Protein AF-A0A2A5M9M3-F1 (afdb_monomer_lite)

Secondary structure (DSSP, 8-state):
-HHHHHHHHTT--HHHHHHHHHHHHHHHHHHHHTTTTTT---SEETTEEHHHHHHHHTTT---HHHHHHHHHHHHTTTS----

Radius of gyration: 14.5 Å; chains: 1; bounding box: 30×22×48 Å

Foldseek 3Di:
DVVLVVCVVVPHPSVVVLQLVLLVVLVVVLCVVCCVVVVRDDQAQPNHGLVVQSVVCSVPDRDSVVSNVSSVVSVCNRDPDPD

pLDDT: mean 83.97, std 13.59, range [35.59, 96.06]

Sequence (83 aa):
SVYFTLAIKCGLNLNSLYQIYIGKNVLNAFRQDHGYKNGTYIKNWNGKEDNEVLNEILKTEIDYEKIYNHLEEEYKKVSPCKF

Structure (mmCIF, N/CA/C/O backbone):
data_AF-A0A2A5M9M3-F1
#
_entry.id   AF-A0A2A5M9M3-F1
#
loop_
_atom_site.group_PDB
_atom_site.id
_atom_site.type_symbol
_atom_site.label_atom_id
_atom_site.label_alt_id
_atom_site.label_comp_id
_atom_site.label_asym_id
_atom_site.label_entity_id
_atom_site.label_seq_id
_atom_site.pdbx_PDB_ins_code
_atom_site.Cartn_x
_atom_site.Cartn_y
_atom_site.Cartn_z
_atom_site.occupancy
_atom_site.B_iso_or_equiv
_atom_site.auth_seq_id
_atom_site.auth_comp_id
_atom_site.auth_asym_id
_atom_site.auth_atom_id
_atom_site.pdbx_PDB_model_num
ATOM 1 N N . SER A 1 1 ? -3.123 -8.681 -20.059 1.00 58.75 1 SER A N 1
ATOM 2 C CA . SER A 1 1 ? -3.812 -7.375 -19.995 1.00 58.75 1 SER A CA 1
ATOM 3 C C . SER A 1 1 ? -3.274 -6.475 -21.101 1.00 58.75 1 SER A C 1
ATOM 5 O O . SER A 1 1 ? -2.069 -6.256 -21.153 1.00 58.75 1 SER A O 1
ATOM 7 N N . VAL A 1 2 ? -4.146 -6.001 -22.000 1.00 70.12 2 VAL A N 1
ATOM 8 C CA . VAL A 1 2 ? -3.810 -5.155 -23.173 1.00 70.12 2 VAL A CA 1
ATOM 9 C C . VAL A 1 2 ? -3.145 -3.831 -22.765 1.00 70.12 2 VAL A C 1
ATOM 11 O O . VAL A 1 2 ? -2.335 -3.283 -23.507 1.00 70.12 2 VAL A O 1
ATOM 14 N N . TYR A 1 3 ? -3.430 -3.363 -21.548 1.00 66.31 3 TYR A N 1
ATOM 15 C CA . TYR A 1 3 ? -2.870 -2.146 -20.969 1.00 66.31 3 TYR A CA 1
ATOM 16 C C . TYR A 1 3 ? -1.335 -2.163 -20.896 1.00 66.31 3 TYR A C 1
ATOM 18 O O . TYR A 1 3 ? -0.691 -1.217 -21.344 1.00 66.31 3 TYR A O 1
ATOM 26 N N . PHE A 1 4 ? -0.736 -3.261 -20.414 1.00 64.19 4 PHE A N 1
ATOM 27 C CA . PHE A 1 4 ? 0.725 -3.375 -20.339 1.00 64.19 4 PHE A CA 1
ATOM 28 C C . PHE A 1 4 ? 1.347 -3.405 -21.726 1.00 64.19 4 PHE A C 1
ATOM 30 O O . PHE A 1 4 ? 2.315 -2.701 -21.969 1.00 64.19 4 PHE A O 1
ATOM 37 N N . THR A 1 5 ? 0.756 -4.147 -22.664 1.00 65.31 5 THR A N 1
ATOM 38 C CA . THR A 1 5 ? 1.238 -4.205 -24.049 1.00 65.31 5 THR A CA 1
ATOM 39 C C . THR A 1 5 ? 1.238 -2.830 -24.719 1.00 65.31 5 THR A C 1
ATOM 41 O O . THR A 1 5 ? 2.170 -2.516 -25.457 1.00 65.31 5 THR A O 1
ATOM 44 N N . LEU A 1 6 ? 0.233 -1.992 -24.449 1.00 71.38 6 LEU A N 1
ATOM 45 C CA . LEU A 1 6 ? 0.194 -0.615 -24.942 1.00 71.38 6 LEU A CA 1
ATOM 46 C C . LEU A 1 6 ? 1.254 0.260 -24.259 1.00 71.38 6 LEU A C 1
ATOM 48 O O . LEU A 1 6 ? 1.964 0.992 -24.940 1.00 71.38 6 LEU A O 1
ATOM 52 N N . ALA A 1 7 ? 1.422 0.134 -22.941 1.00 67.19 7 ALA A N 1
ATOM 53 C CA . ALA A 1 7 ? 2.454 0.860 -22.207 1.00 67.19 7 ALA A CA 1
ATOM 54 C C . ALA A 1 7 ? 3.878 0.523 -22.682 1.00 67.19 7 ALA A C 1
ATOM 56 O O . ALA A 1 7 ? 4.694 1.434 -22.815 1.00 67.19 7 ALA A O 1
ATOM 57 N N . ILE A 1 8 ? 4.146 -0.752 -23.016 1.00 65.81 8 ILE A N 1
ATOM 58 C CA . ILE A 1 8 ? 5.412 -1.187 -23.633 1.00 65.81 8 ILE A CA 1
ATOM 59 C C . ILE A 1 8 ? 5.648 -0.406 -24.925 1.00 65.81 8 ILE A C 1
ATOM 61 O O . ILE A 1 8 ? 6.724 0.144 -25.148 1.00 65.81 8 ILE A O 1
ATOM 65 N N . LYS A 1 9 ? 4.622 -0.354 -25.780 1.00 68.69 9 LYS A N 1
ATOM 66 C CA . LYS A 1 9 ? 4.700 0.274 -27.102 1.00 68.69 9 LYS A CA 1
ATOM 67 C C . LYS A 1 9 ? 4.860 1.794 -27.045 1.00 68.69 9 LYS A C 1
ATOM 69 O O . LYS A 1 9 ? 5.430 2.359 -27.970 1.00 68.69 9 LYS A O 1
ATOM 74 N N . CYS A 1 10 ? 4.401 2.443 -25.977 1.00 72.50 10 CYS A N 1
ATOM 75 C CA . CYS A 1 10 ? 4.517 3.892 -25.791 1.00 72.50 10 CYS A CA 1
ATOM 76 C C . CYS A 1 10 ? 5.857 4.346 -25.179 1.00 72.50 10 CYS A C 1
ATOM 78 O O . CYS A 1 10 ? 5.998 5.525 -24.867 1.00 72.50 10 CYS A O 1
ATOM 80 N N . GLY A 1 11 ? 6.830 3.448 -24.972 1.00 60.94 11 GLY A N 1
ATOM 81 C CA . GLY A 1 11 ? 8.141 3.813 -24.419 1.00 60.94 11 GLY A CA 1
ATOM 82 C C . GLY A 1 11 ? 8.113 4.207 -22.938 1.00 60.94 11 GLY A C 1
ATOM 83 O O . GLY A 1 11 ? 9.071 4.793 -22.437 1.00 60.94 11 GLY A O 1
ATOM 84 N N . LEU A 1 12 ? 7.029 3.887 -22.222 1.00 63.78 12 LEU A N 1
ATOM 85 C CA . LEU A 1 12 ? 6.988 4.007 -20.767 1.00 63.78 12 LEU A CA 1
ATOM 86 C C . LEU A 1 12 ? 7.996 3.028 -20.163 1.00 63.78 12 LEU A C 1
ATOM 88 O O . LEU A 1 12 ? 8.127 1.896 -20.633 1.00 63.78 12 LEU A O 1
ATOM 92 N N . ASN A 1 13 ? 8.680 3.444 -19.094 1.00 70.38 13 ASN A N 1
ATOM 93 C CA . ASN A 1 13 ? 9.514 2.534 -18.317 1.00 70.38 13 ASN A CA 1
ATOM 94 C C . ASN A 1 13 ? 8.608 1.484 -17.660 1.00 70.38 13 ASN A C 1
ATOM 96 O O . ASN A 1 13 ? 8.024 1.693 -16.597 1.00 70.38 13 ASN A O 1
ATOM 100 N N . LEU A 1 14 ? 8.450 0.365 -18.357 1.00 65.50 14 LEU A N 1
ATOM 101 C CA . LEU A 1 14 ? 7.569 -0.736 -18.000 1.00 65.50 14 LEU A CA 1
ATOM 102 C C . LEU A 1 14 ? 7.801 -1.267 -16.612 1.00 65.50 14 LEU A C 1
ATOM 104 O O . LEU A 1 14 ? 6.841 -1.644 -15.955 1.00 65.50 14 LEU A O 1
ATOM 108 N N . ASN A 1 15 ? 9.057 -1.279 -16.181 1.00 67.19 15 ASN A N 1
ATOM 109 C CA . ASN A 1 15 ? 9.407 -1.737 -14.853 1.00 67.19 15 ASN A CA 1
ATOM 110 C C . ASN A 1 15 ? 8.767 -0.827 -13.806 1.00 67.19 15 ASN A C 1
ATOM 112 O O . ASN A 1 15 ? 8.104 -1.324 -12.905 1.00 67.19 15 ASN A O 1
ATOM 116 N N . SER A 1 16 ? 8.840 0.494 -13.980 1.00 70.00 16 SER A N 1
ATOM 117 C CA . SER A 1 16 ? 8.197 1.451 -13.073 1.00 70.00 16 SER A CA 1
ATOM 118 C C . SER A 1 16 ? 6.668 1.360 -13.110 1.00 70.00 16 SER A C 1
ATOM 120 O O . SER A 1 16 ? 6.021 1.382 -12.066 1.00 70.00 16 SER A O 1
ATOM 122 N N . LEU A 1 17 ? 6.068 1.208 -14.295 1.00 75.31 17 LEU A N 1
ATOM 123 C CA . LEU A 1 17 ? 4.612 1.063 -14.408 1.00 75.31 17 LEU A CA 1
ATOM 124 C C . LEU A 1 17 ? 4.119 -0.253 -13.789 1.00 75.31 17 LEU A C 1
ATOM 126 O O . LEU A 1 17 ? 3.096 -0.277 -13.106 1.00 75.31 17 LEU A O 1
ATOM 130 N N . TYR A 1 18 ? 4.852 -1.341 -14.021 1.00 74.00 18 TYR A N 1
ATOM 131 C CA . TYR A 1 18 ? 4.568 -2.654 -13.460 1.00 74.00 18 TYR A CA 1
ATOM 132 C C . TYR A 1 18 ? 4.688 -2.636 -11.932 1.00 74.00 18 TYR A C 1
ATOM 134 O O . TYR A 1 18 ? 3.787 -3.120 -11.254 1.00 74.00 18 TYR A O 1
ATOM 142 N N . GLN A 1 19 ? 5.722 -1.991 -11.386 1.00 76.94 19 GLN A N 1
ATOM 143 C CA . GLN A 1 19 ? 5.922 -1.825 -9.942 1.00 76.94 19 GLN A CA 1
ATOM 144 C C . GLN A 1 19 ? 4.768 -1.066 -9.280 1.00 76.94 19 GLN A C 1
ATOM 146 O O . GLN A 1 19 ? 4.186 -1.550 -8.311 1.00 76.94 19 GLN A O 1
ATOM 151 N N . ILE A 1 20 ? 4.383 0.087 -9.837 1.00 80.00 20 ILE A N 1
ATOM 152 C CA . ILE A 1 20 ? 3.263 0.884 -9.316 1.00 80.00 20 ILE A CA 1
ATOM 153 C C . ILE A 1 20 ? 1.961 0.083 -9.385 1.00 80.00 20 ILE A C 1
ATOM 155 O O . ILE A 1 20 ? 1.163 0.099 -8.446 1.00 80.00 20 ILE A O 1
ATOM 159 N N . TYR A 1 21 ? 1.740 -0.641 -10.484 1.00 85.38 21 TYR A N 1
ATOM 160 C CA . TYR A 1 21 ? 0.542 -1.452 -10.649 1.00 85.38 21 TYR A CA 1
ATOM 161 C C . TYR A 1 21 ? 0.472 -2.594 -9.633 1.00 85.38 21 TYR A C 1
ATOM 163 O O . TYR A 1 21 ? -0.568 -2.778 -8.998 1.00 85.38 21 TYR A O 1
ATOM 171 N N . ILE A 1 22 ? 1.556 -3.356 -9.468 1.00 85.44 22 ILE A N 1
ATOM 172 C CA . ILE A 1 22 ? 1.615 -4.454 -8.499 1.00 85.44 22 ILE A CA 1
ATOM 173 C C . ILE A 1 22 ? 1.418 -3.908 -7.090 1.00 85.44 22 ILE A C 1
ATOM 175 O O . ILE A 1 22 ? 0.511 -4.365 -6.399 1.00 85.44 22 ILE A O 1
ATOM 179 N N . GLY A 1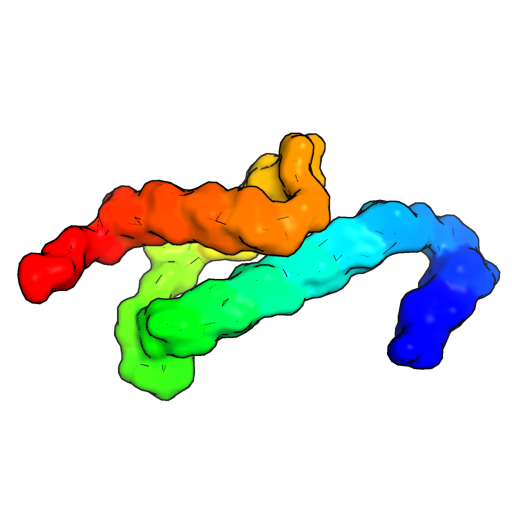 23 ? 2.158 -2.867 -6.704 1.00 89.62 23 GLY A N 1
ATOM 180 C CA . GLY A 1 23 ? 2.017 -2.251 -5.388 1.00 89.62 23 GLY A CA 1
ATOM 181 C C . GLY A 1 23 ? 0.594 -1.774 -5.106 1.00 89.62 23 GLY A C 1
ATOM 182 O O . GLY A 1 23 ? 0.053 -2.017 -4.029 1.00 89.62 23 GLY A O 1
ATOM 183 N N . LYS A 1 24 ? -0.071 -1.157 -6.092 1.00 91.06 24 LYS A N 1
ATOM 184 C CA . LYS A 1 24 ? -1.456 -0.705 -5.923 1.00 91.06 24 LYS A CA 1
ATOM 185 C C . LYS A 1 24 ? -2.439 -1.864 -5.783 1.00 91.06 24 LYS A C 1
ATOM 187 O O . LYS A 1 24 ? -3.396 -1.743 -5.020 1.00 91.06 24 LYS A O 1
ATOM 192 N N . ASN A 1 25 ? -2.219 -2.971 -6.492 1.00 91.50 25 ASN A N 1
ATOM 193 C CA . ASN A 1 25 ? -3.031 -4.173 -6.315 1.00 91.50 25 ASN A CA 1
ATOM 194 C C . ASN A 1 25 ? -2.829 -4.786 -4.932 1.00 91.50 25 ASN A C 1
ATOM 196 O O . ASN A 1 25 ? -3.825 -5.106 -4.289 1.00 91.50 25 ASN A O 1
ATOM 200 N N . VAL A 1 26 ? -1.584 -4.870 -4.452 1.00 94.38 26 VAL A N 1
ATOM 201 C CA . VAL A 1 26 ? -1.273 -5.371 -3.104 1.00 94.38 26 VAL A CA 1
ATOM 202 C C . VAL A 1 26 ? -1.978 -4.517 -2.054 1.00 94.38 26 VAL A C 1
ATOM 204 O O . VAL A 1 26 ? -2.706 -5.045 -1.223 1.00 94.38 26 VAL A O 1
ATOM 207 N N . LEU A 1 27 ? -1.857 -3.188 -2.137 1.00 95.06 27 LEU A N 1
ATOM 208 C CA . LEU A 1 27 ? -2.516 -2.282 -1.196 1.00 95.06 27 LEU A CA 1
ATOM 209 C C . LEU A 1 27 ? -4.048 -2.375 -1.264 1.00 95.06 27 LEU A C 1
ATOM 211 O O . LEU A 1 27 ? -4.730 -2.267 -0.249 1.00 95.06 27 LEU A O 1
ATOM 215 N N . ASN A 1 28 ? -4.617 -2.575 -2.454 1.00 94.25 28 ASN A N 1
ATOM 216 C CA . ASN A 1 28 ? -6.057 -2.773 -2.587 1.00 94.25 28 ASN A CA 1
ATOM 217 C C . ASN A 1 28 ? -6.516 -4.099 -1.971 1.00 94.25 28 ASN A C 1
ATOM 219 O O . ASN A 1 28 ? -7.562 -4.099 -1.329 1.00 94.25 28 ASN A O 1
ATOM 223 N N . ALA A 1 29 ? -5.758 -5.189 -2.131 1.00 94.50 29 ALA A N 1
ATOM 224 C CA . ALA A 1 29 ? -6.029 -6.458 -1.455 1.00 94.50 29 ALA A CA 1
ATOM 225 C C . ALA A 1 29 ? -5.941 -6.281 0.069 1.00 94.50 29 ALA A C 1
ATOM 227 O O . ALA A 1 29 ? -6.925 -6.510 0.766 1.00 94.50 29 ALA A O 1
ATOM 228 N N . PHE A 1 30 ? -4.842 -5.690 0.544 1.00 95.50 30 PHE A N 1
ATOM 229 C CA . PHE A 1 30 ? -4.611 -5.367 1.951 1.00 95.50 30 PHE A CA 1
ATOM 230 C C . PHE A 1 30 ? -5.778 -4.588 2.576 1.00 95.50 30 PHE A C 1
ATOM 232 O O . PHE A 1 30 ? -6.277 -4.939 3.643 1.00 95.50 30 PHE A O 1
ATOM 239 N N . ARG A 1 31 ? -6.276 -3.553 1.888 1.00 96.06 31 ARG A N 1
ATOM 240 C CA . ARG A 1 31 ? -7.462 -2.789 2.304 1.00 96.06 31 ARG A CA 1
ATOM 241 C C . ARG A 1 31 ? -8.683 -3.685 2.505 1.00 96.06 31 ARG A C 1
ATOM 243 O O . ARG A 1 31 ? -9.397 -3.535 3.496 1.00 96.06 31 ARG A O 1
ATOM 250 N N . GLN A 1 32 ? -8.967 -4.574 1.553 1.00 95.44 32 GLN A N 1
ATOM 251 C CA . GLN A 1 32 ? -10.128 -5.463 1.645 1.00 95.44 32 GLN A CA 1
ATOM 252 C C . GLN A 1 32 ? -10.015 -6.404 2.844 1.00 95.44 32 GLN A C 1
ATOM 254 O O . GLN A 1 32 ? -10.981 -6.511 3.600 1.00 95.44 32 GLN A O 1
ATOM 259 N N . ASP A 1 33 ? -8.834 -6.982 3.056 1.00 94.81 33 ASP A N 1
ATOM 260 C CA . ASP A 1 33 ? -8.557 -7.912 4.155 1.00 94.81 33 ASP A CA 1
ATOM 261 C C . ASP A 1 33 ? -8.709 -7.237 5.528 1.00 94.81 33 ASP A C 1
ATOM 263 O O . ASP A 1 33 ? -9.189 -7.838 6.487 1.00 94.81 33 ASP A O 1
ATOM 267 N N . HIS A 1 34 ? -8.431 -5.933 5.594 1.00 94.06 34 HIS A N 1
ATOM 268 C CA . HIS A 1 34 ? -8.569 -5.111 6.798 1.00 94.06 34 HIS A CA 1
AT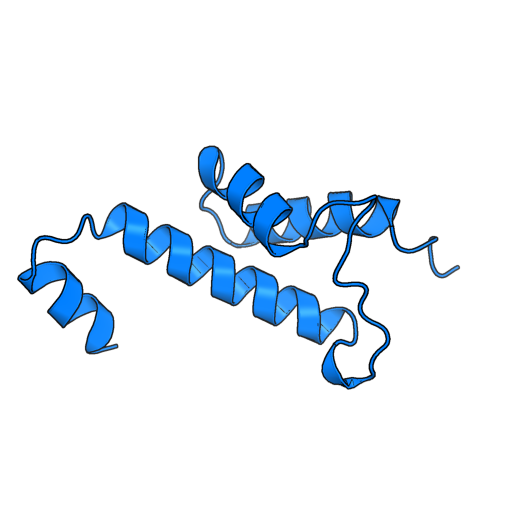OM 269 C C . HIS A 1 34 ? -9.922 -4.382 6.912 1.00 94.06 34 HIS A C 1
ATOM 271 O O . HIS A 1 34 ? -10.104 -3.476 7.734 1.00 94.06 34 HIS A O 1
ATOM 277 N N . GLY A 1 35 ? -10.910 -4.800 6.118 1.00 91.94 35 GLY A N 1
ATOM 278 C CA . GLY A 1 35 ? -12.301 -4.383 6.266 1.00 91.94 35 GLY A CA 1
ATOM 279 C C . GLY A 1 35 ? -12.628 -3.022 5.655 1.00 91.94 35 GLY A C 1
ATOM 280 O O . GLY A 1 35 ? -13.496 -2.311 6.158 1.00 91.94 35 GLY A O 1
ATOM 281 N N . TYR A 1 36 ? -11.997 -2.668 4.531 1.00 92.44 36 TYR A N 1
ATOM 282 C CA . TYR A 1 36 ? -12.328 -1.458 3.765 1.00 92.44 36 TYR A CA 1
ATOM 283 C C . TYR A 1 36 ? -13.806 -1.387 3.369 1.00 92.44 36 TYR A C 1
ATOM 285 O O . TYR A 1 36 ? -14.436 -0.345 3.522 1.00 92.44 36 TYR A O 1
ATOM 293 N N . LYS A 1 37 ? -14.397 -2.507 2.932 1.00 90.62 37 LYS A N 1
ATOM 294 C CA . LYS A 1 37 ? -15.840 -2.587 2.635 1.00 90.62 37 LYS A CA 1
ATOM 295 C C . LYS A 1 37 ? -16.723 -2.403 3.867 1.00 90.62 37 LYS A C 1
ATOM 297 O O . LYS A 1 37 ? -17.831 -1.898 3.744 1.00 90.62 37 LYS A O 1
ATOM 302 N N . ASN A 1 38 ? -16.220 -2.793 5.034 1.00 90.75 38 ASN A N 1
ATOM 303 C CA . ASN A 1 38 ? -16.947 -2.719 6.297 1.00 90.75 38 ASN A CA 1
ATOM 304 C C . ASN A 1 38 ? -16.703 -1.382 7.020 1.00 90.75 38 ASN A C 1
ATOM 306 O O . ASN A 1 38 ? -17.228 -1.177 8.109 1.00 90.75 38 ASN A O 1
ATOM 310 N N . GLY A 1 39 ? -15.889 -0.486 6.444 1.00 90.94 39 GLY A N 1
ATOM 311 C CA . GLY A 1 39 ? -15.529 0.805 7.034 1.00 90.94 39 GLY A CA 1
ATOM 312 C C . GLY A 1 39 ? -14.566 0.724 8.222 1.00 90.94 39 GLY A C 1
ATOM 313 O O . GLY A 1 39 ? -14.299 1.746 8.843 1.00 90.94 39 GLY A O 1
ATOM 314 N N . THR A 1 40 ? -14.029 -0.458 8.548 1.00 91.00 40 THR A N 1
ATOM 315 C CA . THR A 1 40 ? -13.114 -0.646 9.691 1.00 91.00 40 THR A CA 1
ATOM 316 C C . THR A 1 40 ? -11.653 -0.372 9.348 1.00 91.00 40 THR A C 1
ATOM 318 O O . THR A 1 40 ? -10.812 -0.327 10.241 1.00 91.00 40 THR A O 1
ATOM 321 N N . TYR A 1 41 ? -11.339 -0.226 8.062 1.00 94.56 41 TYR A N 1
ATOM 322 C CA . TYR A 1 41 ? -9.989 0.068 7.604 1.00 94.56 41 T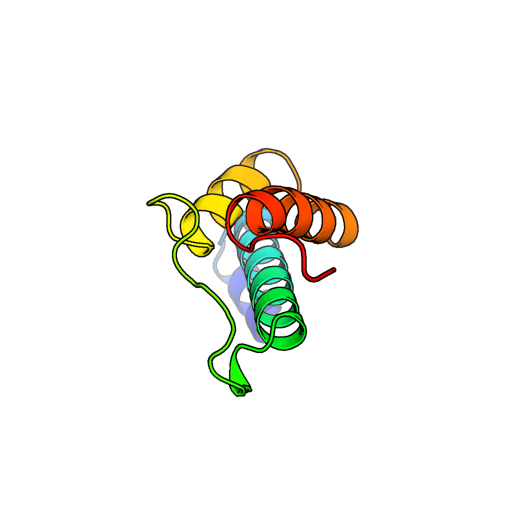YR A CA 1
ATOM 323 C C . TYR A 1 41 ? -9.598 1.520 7.877 1.00 94.56 41 TYR A C 1
ATOM 325 O O . TYR A 1 41 ? -10.328 2.450 7.525 1.00 94.56 41 TYR A O 1
ATOM 333 N N . ILE A 1 42 ? -8.394 1.718 8.406 1.00 93.44 42 ILE A N 1
ATOM 334 C CA . ILE A 1 42 ? -7.826 3.042 8.635 1.00 93.44 42 ILE A CA 1
ATOM 335 C C . ILE A 1 42 ? -6.932 3.396 7.444 1.00 93.44 42 ILE A C 1
ATOM 337 O O . ILE A 1 42 ? -5.915 2.755 7.211 1.00 93.44 42 ILE A O 1
ATOM 341 N N . LYS A 1 43 ? -7.292 4.434 6.682 1.00 93.81 43 LYS A N 1
ATOM 342 C CA . LYS A 1 43 ? -6.494 4.885 5.523 1.00 93.81 43 LYS A CA 1
ATOM 343 C C . LYS A 1 43 ? -5.277 5.733 5.914 1.00 93.81 43 LYS A C 1
ATOM 345 O O . LYS A 1 43 ? -4.305 5.787 5.167 1.00 93.81 43 LYS A O 1
ATOM 350 N N . ASN A 1 44 ? -5.350 6.413 7.058 1.00 94.06 44 ASN A N 1
ATOM 351 C CA . ASN A 1 44 ? -4.287 7.279 7.560 1.00 94.06 44 ASN A CA 1
ATOM 352 C C . ASN A 1 44 ? -3.532 6.589 8.704 1.00 94.06 44 ASN A C 1
ATOM 354 O O . ASN A 1 44 ? -4.091 6.323 9.765 1.00 94.06 44 ASN A O 1
ATOM 358 N N . TRP A 1 45 ? -2.270 6.276 8.459 1.00 93.94 45 TRP A N 1
ATOM 359 C CA . TRP A 1 45 ? -1.373 5.538 9.325 1.00 93.94 45 TRP A CA 1
ATOM 360 C C . TRP A 1 45 ? -0.420 6.514 10.007 1.00 93.94 45 TRP A C 1
ATOM 362 O O . TRP A 1 45 ? 0.529 6.997 9.393 1.00 93.94 45 TRP A O 1
ATOM 372 N N . ASN A 1 46 ? -0.675 6.830 11.280 1.00 89.25 46 ASN A N 1
ATOM 373 C CA . ASN A 1 46 ? 0.179 7.722 12.078 1.00 89.25 46 ASN A CA 1
ATOM 374 C C . ASN A 1 46 ? 0.478 9.078 11.400 1.00 89.25 46 ASN A C 1
ATOM 376 O O . ASN A 1 46 ? 1.582 9.608 11.507 1.00 89.25 46 ASN A O 1
ATOM 380 N N . GLY A 1 47 ? -0.501 9.644 10.688 1.00 90.81 47 GLY A N 1
ATOM 381 C CA . GLY A 1 47 ? -0.374 10.921 9.982 1.00 90.81 47 GLY A CA 1
ATOM 382 C C . GLY A 1 47 ? 0.033 10.805 8.510 1.00 90.81 47 GLY A C 1
ATOM 383 O O . GLY A 1 47 ? -0.018 11.817 7.814 1.00 90.81 47 GLY A O 1
ATOM 384 N N . LYS A 1 48 ? 0.383 9.608 8.020 1.00 93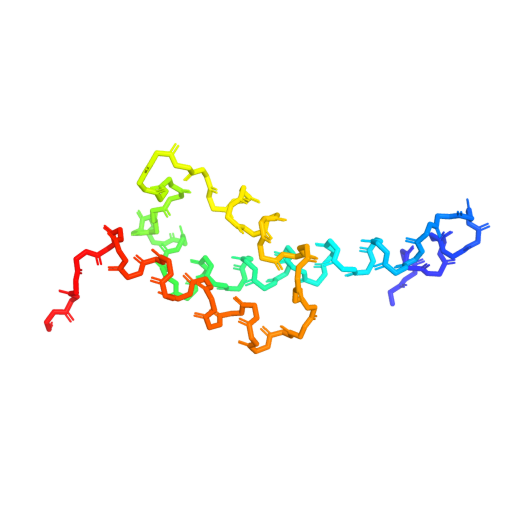.69 48 LYS A N 1
ATOM 385 C CA . LYS A 1 48 ? 0.693 9.331 6.607 1.00 93.69 48 LYS A CA 1
ATOM 386 C C . LYS A 1 48 ? -0.444 8.580 5.924 1.00 93.69 48 LYS A C 1
ATOM 388 O O . LYS A 1 48 ? -1.052 7.705 6.529 1.00 93.69 48 LYS A O 1
ATOM 393 N N . GLU A 1 49 ? -0.733 8.847 4.654 1.00 95.06 49 GLU A N 1
ATOM 394 C CA . GLU A 1 49 ? -1.670 7.977 3.925 1.00 95.06 49 GLU A CA 1
ATOM 395 C C . GLU A 1 49 ? -1.032 6.624 3.583 1.00 95.06 49 GLU A C 1
ATOM 397 O O . GLU A 1 49 ? 0.145 6.535 3.243 1.00 95.06 49 GLU A O 1
ATOM 402 N N . ASP A 1 50 ? -1.841 5.567 3.558 1.00 94.50 50 ASP A N 1
ATOM 403 C CA . ASP A 1 50 ? -1.426 4.227 3.128 1.00 94.50 50 ASP A CA 1
ATOM 404 C C . ASP A 1 50 ? -0.738 4.185 1.742 1.00 94.50 50 ASP A C 1
ATOM 406 O O . ASP A 1 50 ? 0.174 3.395 1.511 1.00 94.50 50 ASP A O 1
ATOM 410 N N . ASN A 1 51 ? -1.121 5.071 0.814 1.00 94.31 51 ASN A N 1
ATOM 411 C CA . ASN A 1 51 ? -0.472 5.205 -0.494 1.00 94.31 51 ASN A CA 1
ATOM 412 C C . ASN A 1 51 ? 0.944 5.788 -0.390 1.00 94.31 51 ASN A C 1
ATOM 414 O O . ASN A 1 51 ? 1.793 5.464 -1.217 1.00 94.31 51 ASN A O 1
ATOM 418 N N . GLU A 1 52 ? 1.196 6.663 0.584 1.00 93.69 52 GLU A N 1
ATOM 419 C CA . GLU A 1 52 ? 2.528 7.220 0.830 1.00 93.69 52 GLU A CA 1
ATOM 420 C C . GLU A 1 52 ? 3.440 6.157 1.435 1.00 93.69 52 GLU A C 1
ATOM 422 O O . GLU A 1 52 ? 4.569 5.997 0.977 1.00 93.69 52 GLU A O 1
ATOM 427 N N . VAL A 1 53 ? 2.917 5.364 2.373 1.00 93.81 53 VAL A N 1
ATOM 428 C CA . VAL A 1 53 ? 3.624 4.207 2.940 1.00 93.81 53 VAL A CA 1
ATOM 429 C C . VAL A 1 53 ? 3.962 3.189 1.848 1.00 93.81 53 VAL A C 1
ATOM 431 O O . VAL A 1 53 ? 5.106 2.754 1.736 1.00 93.81 53 VAL A O 1
ATOM 434 N N . LEU A 1 54 ? 3.011 2.878 0.959 1.00 94.19 54 LEU A N 1
ATOM 435 C CA . LEU A 1 54 ? 3.271 2.030 -0.206 1.00 94.19 54 LEU A CA 1
ATOM 436 C C . LEU A 1 54 ? 4.382 2.606 -1.101 1.00 94.19 54 LEU A C 1
ATOM 438 O O . LEU A 1 54 ? 5.263 1.866 -1.531 1.00 94.19 54 LEU A O 1
ATOM 442 N N . ASN A 1 55 ? 4.359 3.910 -1.390 1.00 91.44 55 ASN A N 1
ATOM 443 C CA . ASN A 1 55 ? 5.393 4.551 -2.207 1.00 91.44 55 ASN A CA 1
ATOM 444 C C . ASN A 1 55 ? 6.782 4.492 -1.552 1.00 91.44 55 ASN A C 1
ATOM 446 O O . ASN A 1 55 ? 7.782 4.446 -2.266 1.00 91.44 55 ASN A O 1
ATOM 450 N N . GLU A 1 56 ? 6.863 4.517 -0.220 1.00 92.00 56 GLU A N 1
ATOM 451 C CA . GLU A 1 56 ? 8.117 4.315 0.512 1.00 92.00 56 GLU A CA 1
ATOM 452 C C . GLU A 1 56 ? 8.624 2.872 0.357 1.00 92.00 56 GLU A C 1
ATOM 454 O O . GLU A 1 56 ? 9.792 2.687 0.022 1.00 92.00 56 GLU A O 1
ATOM 459 N N . ILE A 1 57 ? 7.744 1.872 0.487 1.00 91.00 57 ILE A N 1
ATOM 460 C CA . ILE A 1 57 ? 8.082 0.444 0.332 1.00 91.00 57 ILE A CA 1
ATOM 461 C C . ILE A 1 57 ? 8.525 0.120 -1.106 1.00 91.00 57 ILE A C 1
ATOM 463 O O . ILE A 1 57 ? 9.525 -0.564 -1.315 1.00 91.00 57 ILE A O 1
ATOM 467 N N . LEU A 1 58 ? 7.837 0.661 -2.118 1.00 89.62 58 LEU A N 1
ATOM 468 C CA . LEU A 1 58 ? 8.135 0.395 -3.534 1.00 89.62 58 LEU A CA 1
ATOM 469 C C . LEU A 1 58 ? 9.497 0.931 -4.007 1.00 89.62 58 LEU A C 1
ATOM 471 O O . LEU A 1 58 ? 9.951 0.572 -5.093 1.00 89.62 58 LEU A O 1
ATOM 475 N N . LYS A 1 59 ? 10.162 1.792 -3.224 1.00 88.00 59 LYS A N 1
ATOM 476 C CA . LYS A 1 59 ? 11.531 2.245 -3.525 1.00 88.00 59 LYS A CA 1
ATOM 477 C C . LYS A 1 59 ? 12.571 1.154 -3.284 1.00 88.00 59 LYS A C 1
ATOM 479 O O . LYS A 1 59 ? 13.647 1.221 -3.875 1.00 88.00 59 LYS A O 1
ATOM 484 N N . THR A 1 60 ? 12.279 0.200 -2.404 1.00 86.00 60 THR A N 1
ATOM 485 C CA . THR A 1 60 ? 13.231 -0.825 -1.960 1.00 86.00 60 THR A CA 1
ATOM 486 C C . THR A 1 60 ? 12.772 -2.240 -2.279 1.00 86.00 60 THR A C 1
ATOM 488 O O . THR A 1 60 ? 13.624 -3.112 -2.426 1.00 86.00 60 THR A O 1
ATOM 491 N N . GLU A 1 61 ? 11.466 -2.476 -2.416 1.00 84.62 61 GLU A N 1
ATOM 492 C CA . GLU A 1 61 ? 10.904 -3.813 -2.579 1.00 84.62 61 GLU A CA 1
ATOM 493 C C . GLU A 1 61 ? 9.833 -3.876 -3.673 1.00 84.62 61 GLU A C 1
ATOM 495 O O . GLU A 1 61 ? 9.021 -2.967 -3.843 1.00 84.62 61 GLU A O 1
ATOM 500 N N . ILE A 1 62 ? 9.844 -4.973 -4.430 1.00 82.62 62 ILE A N 1
ATOM 501 C CA . ILE A 1 62 ? 8.946 -5.206 -5.571 1.00 82.62 62 ILE A CA 1
ATOM 502 C C . ILE A 1 62 ? 8.238 -6.560 -5.498 1.00 82.62 62 ILE A C 1
ATOM 504 O O . ILE A 1 62 ? 7.333 -6.821 -6.293 1.00 82.62 62 ILE A O 1
ATOM 508 N N . ASP A 1 63 ? 8.652 -7.421 -4.569 1.00 87.19 63 ASP A N 1
ATOM 509 C CA . ASP A 1 63 ? 8.023 -8.706 -4.326 1.00 87.19 63 ASP A CA 1
ATOM 510 C C . ASP A 1 63 ? 6.685 -8.546 -3.589 1.00 87.19 63 ASP A C 1
ATOM 512 O O . ASP A 1 63 ? 6.578 -7.819 -2.599 1.00 87.19 63 ASP A O 1
ATOM 516 N N . TYR A 1 64 ? 5.660 -9.245 -4.078 1.00 88.25 64 TYR A N 1
ATOM 517 C CA . TYR A 1 64 ? 4.294 -9.142 -3.566 1.00 88.25 64 TYR A CA 1
ATOM 518 C C . TYR A 1 64 ? 4.206 -9.462 -2.068 1.00 88.25 64 TYR A C 1
ATOM 520 O O . TYR A 1 64 ? 3.615 -8.689 -1.311 1.00 88.25 64 TY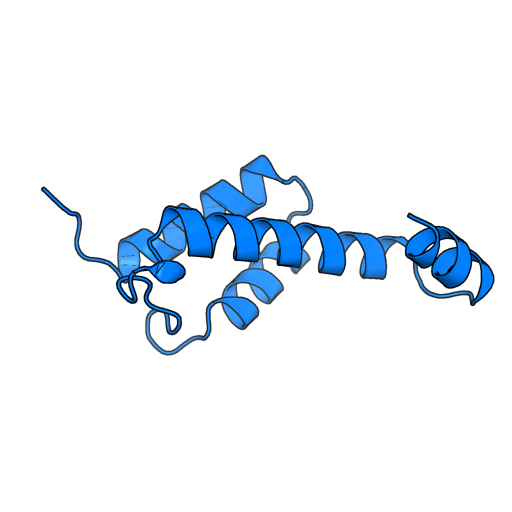R A O 1
ATOM 528 N N . GLU A 1 65 ? 4.784 -10.588 -1.640 1.00 90.06 65 GLU A N 1
ATOM 529 C CA . GLU A 1 65 ? 4.662 -11.066 -0.260 1.00 90.06 65 GLU A CA 1
ATOM 530 C C . GLU A 1 65 ? 5.377 -10.120 0.694 1.00 90.06 65 GLU A C 1
ATOM 532 O O . GLU A 1 65 ? 4.857 -9.772 1.755 1.00 90.06 65 GLU A O 1
ATOM 537 N N . LYS A 1 66 ? 6.551 -9.634 0.292 1.00 92.81 66 LYS A N 1
ATOM 538 C CA . LYS A 1 66 ? 7.303 -8.691 1.112 1.00 92.81 66 LYS A CA 1
ATOM 539 C C . LYS A 1 66 ? 6.629 -7.327 1.217 1.00 92.81 66 LYS A C 1
ATOM 541 O O . LYS A 1 66 ? 6.622 -6.776 2.317 1.00 92.81 66 LYS A O 1
ATOM 546 N N . ILE A 1 67 ? 6.041 -6.804 0.133 1.00 93.44 67 ILE A N 1
ATOM 547 C CA . ILE A 1 67 ? 5.241 -5.567 0.189 1.00 93.44 67 ILE A CA 1
ATOM 548 C C . ILE A 1 67 ? 4.083 -5.758 1.169 1.00 93.44 67 ILE A C 1
ATOM 550 O O . ILE A 1 67 ? 3.876 -4.913 2.035 1.00 93.44 67 ILE A O 1
ATOM 554 N N . TYR A 1 68 ? 3.356 -6.874 1.065 1.00 94.75 68 TYR A N 1
ATOM 555 C CA . TYR A 1 68 ? 2.227 -7.158 1.949 1.00 94.75 68 TYR A CA 1
ATOM 556 C C . TYR A 1 68 ? 2.665 -7.230 3.421 1.00 94.75 68 TYR A C 1
ATOM 558 O O . TYR A 1 68 ? 2.056 -6.593 4.277 1.00 94.75 68 TYR A O 1
ATOM 566 N N . ASN A 1 69 ? 3.763 -7.931 3.713 1.00 94.56 69 ASN A N 1
ATOM 567 C CA . ASN A 1 69 ? 4.308 -8.035 5.068 1.00 94.56 69 ASN A CA 1
ATOM 568 C C . ASN A 1 69 ? 4.740 -6.672 5.637 1.00 94.56 69 ASN A C 1
ATOM 570 O O . ASN A 1 69 ? 4.468 -6.392 6.800 1.00 94.56 69 ASN A O 1
ATOM 574 N N . HIS A 1 70 ? 5.346 -5.795 4.830 1.00 94.19 70 HIS A N 1
ATOM 575 C CA . HIS A 1 70 ? 5.689 -4.436 5.275 1.00 94.19 70 HIS A CA 1
ATOM 576 C C . HIS A 1 70 ? 4.437 -3.594 5.559 1.00 94.19 70 HIS A C 1
ATOM 578 O O . HIS A 1 70 ? 4.392 -2.870 6.552 1.00 94.19 70 HIS A O 1
ATOM 584 N N . LEU A 1 71 ? 3.400 -3.697 4.716 1.00 94.31 71 LEU A N 1
ATOM 585 C CA . LEU A 1 71 ? 2.116 -3.031 4.968 1.00 94.31 71 LEU A CA 1
ATOM 586 C C . LEU A 1 71 ? 1.501 -3.498 6.294 1.00 94.31 71 LEU A C 1
ATOM 588 O O . LEU A 1 71 ? 1.016 -2.675 7.064 1.00 94.31 71 LEU A O 1
ATOM 592 N N . GLU A 1 72 ? 1.575 -4.795 6.589 1.00 95.19 72 GLU A N 1
ATOM 593 C CA . GLU A 1 72 ? 1.099 -5.385 7.841 1.00 95.19 72 GLU A CA 1
ATOM 594 C C . GLU A 1 72 ? 1.859 -4.843 9.066 1.00 95.19 72 GLU A C 1
ATOM 596 O O . GLU A 1 72 ? 1.251 -4.477 10.074 1.00 95.19 72 GLU A O 1
ATOM 601 N N . GLU A 1 73 ? 3.189 -4.754 8.989 1.00 93.81 73 GLU A N 1
ATOM 602 C CA . GLU A 1 73 ? 4.029 -4.205 10.061 1.00 93.81 73 GLU A CA 1
ATOM 603 C C . GLU A 1 73 ? 3.725 -2.733 10.353 1.00 93.81 73 GLU A C 1
ATOM 605 O O . GLU A 1 73 ? 3.635 -2.339 11.518 1.00 93.81 73 GLU A O 1
ATOM 610 N N . GLU A 1 74 ? 3.531 -1.919 9.314 1.00 92.94 74 GLU A N 1
ATOM 611 C CA . GLU A 1 74 ? 3.160 -0.514 9.480 1.00 92.94 74 GLU A CA 1
ATOM 612 C C . GLU A 1 74 ? 1.726 -0.361 10.000 1.00 92.94 74 GLU A C 1
ATOM 614 O O . GLU A 1 74 ? 1.474 0.449 10.895 1.00 92.94 74 GLU A O 1
ATOM 619 N N . TYR A 1 75 ? 0.788 -1.179 9.521 1.00 93.94 75 TYR A N 1
ATOM 620 C CA . TYR A 1 75 ? -0.610 -1.106 9.938 1.00 93.94 75 TYR A CA 1
ATOM 621 C C . TYR A 1 75 ? -0.829 -1.526 11.396 1.00 93.94 75 TYR A C 1
ATOM 623 O O . TYR A 1 75 ? -1.651 -0.926 12.096 1.00 93.94 75 TYR A O 1
ATOM 631 N N . LYS A 1 76 ? -0.045 -2.484 11.908 1.00 92.44 76 LYS A N 1
ATOM 632 C CA . LYS A 1 76 ? -0.048 -2.884 13.330 1.00 92.44 76 LYS A CA 1
ATOM 633 C C . LYS A 1 76 ? 0.295 -1.745 14.289 1.00 92.44 76 LYS A C 1
ATOM 635 O O . LYS A 1 76 ? -0.103 -1.784 15.449 1.00 92.44 76 LYS A O 1
ATOM 640 N N . LYS A 1 77 ? 1.021 -0.722 13.829 1.00 90.44 77 LYS A N 1
ATOM 641 C CA . LYS A 1 77 ? 1.334 0.471 14.636 1.00 90.44 77 LYS A CA 1
ATOM 642 C C . LYS A 1 77 ? 0.144 1.426 14.759 1.00 90.44 77 LYS A C 1
ATOM 644 O O . LYS A 1 77 ? 0.189 2.337 15.577 1.00 90.44 77 LYS A O 1
ATOM 649 N N . VAL A 1 78 ? -0.876 1.256 13.917 1.00 86.81 78 VAL A N 1
ATOM 650 C CA . VAL A 1 78 ? -2.030 2.155 13.776 1.00 86.81 78 VAL A CA 1
ATOM 651 C C . VAL A 1 78 ? -3.277 1.516 14.365 1.00 86.81 78 VAL A C 1
ATOM 653 O O . VAL A 1 78 ? -4.008 2.147 15.125 1.00 86.81 78 VAL A O 1
ATOM 656 N N . SER A 1 79 ? -3.525 0.254 14.016 1.00 73.44 79 SER A N 1
ATOM 657 C CA . SER A 1 79 ? -4.599 -0.521 14.617 1.00 73.44 79 S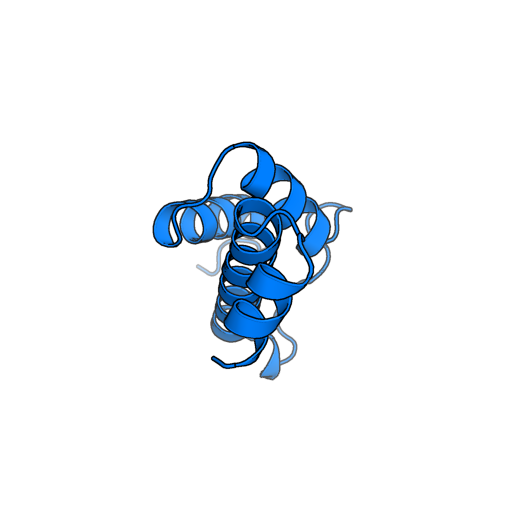ER A CA 1
ATOM 658 C C . SER A 1 79 ? -4.088 -1.108 15.931 1.00 73.44 79 SER A C 1
ATOM 660 O O . SER A 1 79 ? -3.182 -1.941 15.885 1.00 73.44 79 SER A O 1
ATOM 662 N N . PRO A 1 80 ? -4.655 -0.753 17.100 1.00 58.75 80 PRO A N 1
ATOM 663 C CA . PRO A 1 80 ? -4.347 -1.485 18.317 1.00 58.75 80 PRO A CA 1
ATOM 664 C C . PRO A 1 80 ? -4.675 -2.961 18.080 1.00 58.75 80 PRO A C 1
ATOM 666 O O . PRO A 1 80 ? -5.705 -3.289 17.483 1.00 58.75 80 PRO A O 1
ATOM 669 N N . CYS A 1 81 ? -3.745 -3.825 18.490 1.00 44.97 81 CYS A N 1
ATOM 670 C CA . CYS A 1 81 ? -3.862 -5.275 18.422 1.00 44.97 81 CYS A CA 1
ATOM 671 C C . CYS A 1 81 ? -5.283 -5.689 18.837 1.00 44.97 81 CYS A C 1
ATOM 673 O O . CYS A 1 81 ? -5.702 -5.412 19.965 1.00 44.97 81 CYS A O 1
ATOM 675 N N . LYS A 1 82 ? -6.049 -6.296 17.921 1.00 48.56 82 LYS A N 1
ATOM 676 C CA . LYS A 1 82 ? -7.264 -7.007 18.319 1.00 48.56 82 LYS A CA 1
ATOM 677 C C . LYS A 1 82 ? -6.790 -8.228 19.106 1.00 48.56 82 LYS A C 1
ATOM 679 O O . LYS A 1 82 ? -6.206 -9.131 18.512 1.00 48.56 82 LYS A O 1
ATOM 684 N N . PHE A 1 83 ? -6.956 -8.160 20.426 1.00 35.59 83 PHE A N 1
ATOM 685 C CA . PHE A 1 83 ? -6.855 -9.301 21.334 1.00 35.59 83 PHE A CA 1
ATOM 686 C C . PHE A 1 83 ? -7.791 -10.431 20.898 1.00 35.59 83 PHE A C 1
ATOM 688 O O . PHE A 1 83 ? -8.885 -10.113 20.369 1.00 35.59 83 PHE A O 1
#